Protein AF-W4UXH2-F1 (afdb_monomer)

Structure (mmCIF, N/CA/C/O backbone):
data_AF-W4UXH2-F1
#
_entry.id   AF-W4UXH2-F1
#
loop_
_atom_site.group_PDB
_atom_site.id
_atom_site.type_symbol
_atom_site.label_atom_id
_atom_site.label_alt_id
_atom_site.label_comp_id
_atom_site.label_asym_id
_atom_site.label_entity_id
_atom_site.label_seq_id
_atom_site.pdbx_PDB_ins_code
_atom_site.Cartn_x
_atom_site.Cartn_y
_atom_site.Cartn_z
_atom_site.occupancy
_atom_site.B_iso_or_equiv
_atom_site.auth_seq_id
_atom_site.auth_comp_id
_atom_site.auth_asym_id
_atom_site.auth_atom_id
_atom_site.pdbx_PDB_model_num
ATOM 1 N N . MET A 1 1 ? -18.435 20.801 5.889 1.00 73.31 1 MET A N 1
ATOM 2 C CA . MET A 1 1 ? -17.331 20.050 6.531 1.00 73.31 1 MET A CA 1
ATOM 3 C C . MET A 1 1 ? -16.799 19.018 5.555 1.00 73.31 1 MET A C 1
ATOM 5 O O . MET A 1 1 ? -17.599 18.449 4.818 1.00 73.31 1 MET A O 1
ATOM 9 N N . ALA A 1 2 ? -15.484 18.796 5.537 1.00 80.25 2 ALA A N 1
ATOM 10 C CA . ALA A 1 2 ? -14.874 17.735 4.738 1.00 80.25 2 ALA A CA 1
ATOM 11 C C . ALA A 1 2 ? -15.334 16.350 5.229 1.00 80.25 2 ALA A C 1
ATOM 13 O O . ALA A 1 2 ? -15.543 16.153 6.425 1.00 80.25 2 ALA A O 1
ATOM 14 N N . ARG A 1 3 ? -15.512 15.406 4.300 1.00 86.69 3 ARG A N 1
ATOM 15 C CA . ARG A 1 3 ? -15.897 14.010 4.564 1.00 86.69 3 ARG A CA 1
ATOM 16 C C . ARG A 1 3 ? -14.854 13.091 3.922 1.00 86.69 3 ARG A C 1
ATOM 18 O O . ARG A 1 3 ? -15.099 12.593 2.824 1.00 86.69 3 ARG A O 1
ATOM 25 N N . PR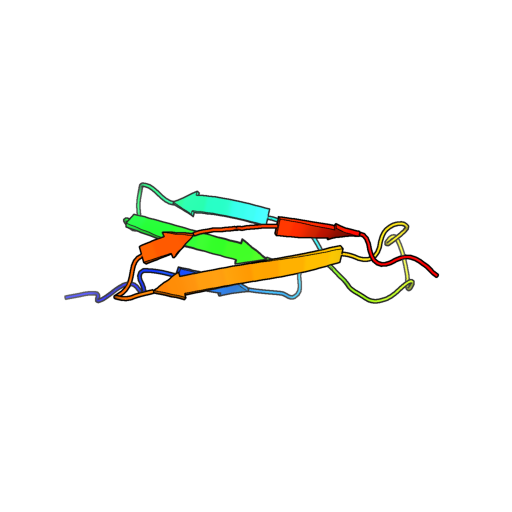O A 1 4 ? -13.659 12.961 4.519 1.00 89.38 4 PRO A N 1
ATOM 26 C CA . PRO A 1 4 ? -12.604 12.149 3.930 1.00 89.38 4 PRO A CA 1
ATOM 27 C C . PRO A 1 4 ? -13.035 10.672 3.870 1.00 89.38 4 PRO A C 1
ATOM 29 O O . PRO A 1 4 ? -13.768 10.209 4.751 1.00 89.38 4 PRO A O 1
ATOM 32 N N . PRO A 1 5 ? -12.617 9.925 2.836 1.00 95.12 5 PRO A N 1
ATOM 33 C CA . PRO A 1 5 ? -12.891 8.498 2.759 1.00 95.12 5 PRO A CA 1
ATOM 34 C C . PRO A 1 5 ? -12.083 7.749 3.824 1.00 95.12 5 PRO A C 1
ATOM 36 O O . PRO A 1 5 ? -10.997 8.176 4.195 1.00 95.12 5 PRO A O 1
ATOM 39 N N . LYS A 1 6 ? -12.569 6.590 4.281 1.00 96.06 6 LYS A N 1
ATOM 40 C CA . LYS A 1 6 ? -11.802 5.712 5.189 1.00 96.06 6 LYS A CA 1
ATOM 41 C C . LYS A 1 6 ? -10.685 4.938 4.477 1.00 96.06 6 LYS A C 1
ATOM 43 O O . LYS A 1 6 ? -9.734 4.502 5.119 1.00 96.06 6 LYS A O 1
ATOM 48 N N . LEU A 1 7 ? -10.809 4.777 3.160 1.00 97.12 7 LEU A N 1
ATOM 49 C CA . LEU A 1 7 ? -9.853 4.117 2.279 1.00 97.12 7 LEU A CA 1
ATOM 50 C C . LEU A 1 7 ? -9.645 4.983 1.040 1.00 97.12 7 LEU A C 1
ATOM 52 O O . LEU A 1 7 ? -10.603 5.330 0.352 1.00 97.12 7 LEU A O 1
ATOM 56 N N . PHE A 1 8 ? -8.393 5.303 0.747 1.00 97.38 8 PHE A N 1
ATOM 57 C CA . PHE A 1 8 ? -7.987 6.022 -0.449 1.00 97.38 8 PHE A CA 1
ATOM 58 C C . PHE A 1 8 ? -7.050 5.140 -1.273 1.00 97.38 8 PHE A C 1
ATOM 60 O O . PHE A 1 8 ? -5.955 4.804 -0.820 1.00 97.38 8 PHE A O 1
ATOM 67 N N . ILE A 1 9 ? -7.480 4.762 -2.478 1.00 97.88 9 ILE A N 1
ATOM 68 C CA . ILE A 1 9 ? -6.674 3.983 -3.424 1.00 97.88 9 ILE A CA 1
ATOM 69 C C . ILE A 1 9 ? -6.185 4.921 -4.527 1.00 97.88 9 ILE A C 1
ATOM 71 O O . ILE A 1 9 ? -6.974 5.634 -5.141 1.00 97.88 9 ILE A O 1
ATOM 75 N N . SER A 1 10 ? -4.879 4.922 -4.773 1.00 97.50 10 SER A N 1
ATOM 76 C CA . SER A 1 10 ? -4.224 5.774 -5.772 1.00 97.50 10 SER A CA 1
ATOM 77 C C . SER A 1 10 ? -3.297 4.971 -6.681 1.00 97.50 10 SER A C 1
ATOM 79 O O . SER A 1 10 ? -2.892 3.871 -6.320 1.00 97.50 10 SER A O 1
ATOM 81 N N . GLY A 1 11 ? -2.916 5.549 -7.821 1.00 95.38 11 GLY A N 1
ATOM 82 C CA . GLY A 1 11 ? -1.931 4.979 -8.745 1.00 95.38 11 GLY A CA 1
ATOM 83 C C . GLY A 1 11 ? -0.936 6.030 -9.242 1.00 95.38 11 GLY A C 1
ATOM 84 O O . GLY A 1 11 ? -0.517 6.899 -8.479 1.00 95.38 11 GLY A O 1
ATOM 85 N N . HIS A 1 12 ? -0.579 5.960 -10.527 1.00 94.62 12 HIS A N 1
ATOM 86 C CA . HIS A 1 12 ? 0.301 6.888 -11.259 1.00 94.62 12 HI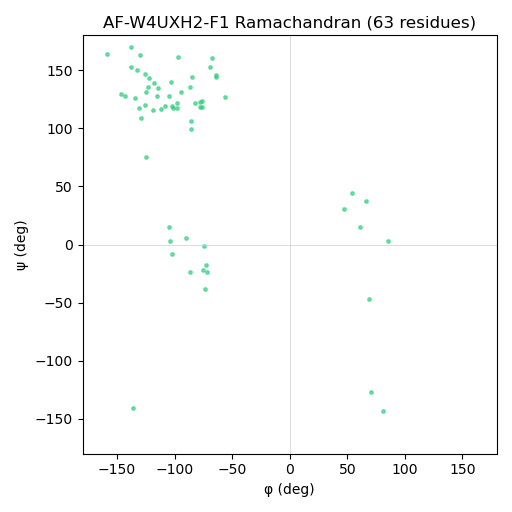S A CA 1
ATOM 87 C C . HIS A 1 12 ? 1.789 6.876 -10.871 1.00 94.62 12 HIS A C 1
ATOM 89 O O . HIS A 1 12 ? 2.631 6.799 -11.755 1.00 94.62 12 HIS A O 1
ATOM 95 N N . SER A 1 13 ? 2.145 6.899 -9.584 1.00 94.06 13 SER A N 1
ATOM 96 C CA . SER A 1 13 ? 3.562 6.931 -9.171 1.00 94.06 13 SER A CA 1
ATOM 97 C C . SER A 1 13 ? 4.306 5.610 -9.370 1.00 94.06 13 SER A C 1
ATOM 99 O O . SER A 1 13 ? 5.530 5.594 -9.308 1.00 94.06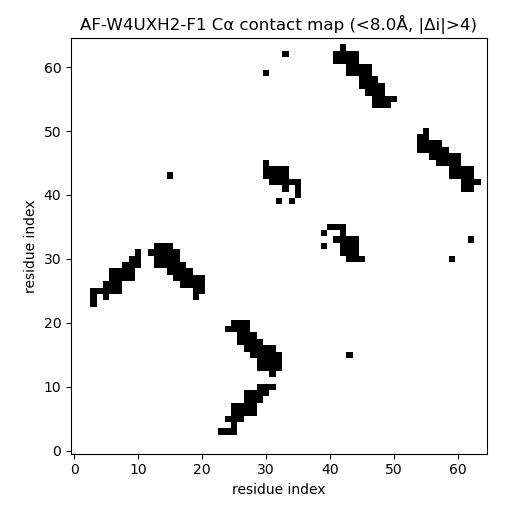 13 SER A O 1
ATOM 101 N N . HIS A 1 14 ? 3.568 4.507 -9.541 1.00 93.75 14 HIS A N 1
ATOM 102 C CA . HIS A 1 14 ? 4.093 3.141 -9.634 1.00 93.75 14 HIS A CA 1
ATOM 103 C C . HIS A 1 14 ? 4.855 2.662 -8.379 1.00 93.75 14 HIS A C 1
ATOM 105 O O . HIS A 1 14 ? 5.553 1.652 -8.420 1.00 93.75 14 HIS A O 1
ATOM 111 N N . ILE A 1 15 ? 4.708 3.361 -7.248 1.00 93.94 15 ILE A N 1
ATOM 112 C CA . ILE A 1 15 ? 5.347 3.017 -5.972 1.00 93.94 15 ILE A CA 1
ATOM 113 C C . ILE A 1 15 ? 4.315 2.338 -5.074 1.00 93.94 15 ILE A C 1
ATOM 115 O O . ILE A 1 15 ? 3.330 2.970 -4.683 1.00 93.94 15 ILE A O 1
ATOM 119 N N . LEU A 1 16 ? 4.566 1.074 -4.718 1.00 96.12 16 LEU A N 1
ATOM 120 C CA . LEU A 1 16 ? 3.774 0.355 -3.723 1.00 96.12 16 LEU A CA 1
ATOM 121 C C . LEU A 1 16 ? 3.772 1.137 -2.401 1.00 96.12 16 LEU A C 1
ATOM 123 O O . LEU A 1 16 ? 4.821 1.477 -1.852 1.00 96.12 16 LEU A O 1
ATOM 127 N N . LYS A 1 17 ? 2.579 1.409 -1.877 1.00 97.50 17 LYS A N 1
ATOM 128 C CA . LYS A 1 17 ? 2.379 2.093 -0.600 1.00 97.50 17 LYS A CA 1
ATOM 129 C C . LYS A 1 17 ? 1.181 1.493 0.113 1.00 97.50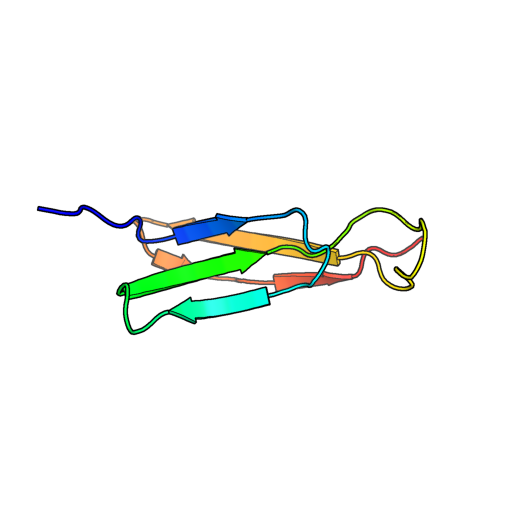 17 LYS A C 1
ATOM 131 O O . LYS A 1 17 ? 0.087 1.481 -0.434 1.00 97.50 17 LYS A O 1
ATOM 136 N N . VAL A 1 18 ? 1.366 1.093 1.364 1.00 97.56 18 VAL A N 1
ATOM 137 C CA . VAL A 1 18 ? 0.276 0.782 2.293 1.00 97.56 18 VAL A CA 1
ATOM 138 C C . VAL A 1 18 ? 0.567 1.555 3.569 1.00 97.56 18 VAL A C 1
ATOM 140 O O . VAL A 1 18 ? 1.545 1.281 4.261 1.00 97.56 18 VAL A O 1
ATOM 143 N N . LYS A 1 19 ? -0.215 2.601 3.841 1.00 97.38 19 LYS A N 1
ATOM 144 C CA . LYS A 1 19 ? 0.030 3.488 4.982 1.00 97.38 19 LYS A CA 1
ATOM 145 C C . LYS A 1 19 ? -1.275 4.014 5.552 1.00 97.38 19 LYS A C 1
ATOM 147 O O . LYS A 1 19 ? -2.069 4.600 4.827 1.00 97.38 19 LYS A O 1
ATOM 152 N N . PHE A 1 20 ? -1.447 3.900 6.865 1.00 96.69 20 PHE A N 1
ATOM 153 C CA . PHE A 1 20 ? -2.496 4.631 7.565 1.00 96.69 20 PHE A CA 1
ATOM 154 C C . PHE A 1 20 ? -2.090 6.102 7.740 1.00 96.69 20 PHE A C 1
ATOM 156 O O . PHE A 1 20 ? -1.069 6.415 8.362 1.00 96.69 20 PHE A O 1
ATOM 163 N N . ASP A 1 21 ? -2.869 7.008 7.162 1.00 96.25 21 ASP A N 1
ATOM 164 C CA . ASP A 1 21 ? -2.719 8.449 7.307 1.00 96.25 21 ASP A CA 1
ATOM 165 C C . ASP A 1 21 ? -3.455 8.910 8.570 1.00 96.25 21 ASP A C 1
ATO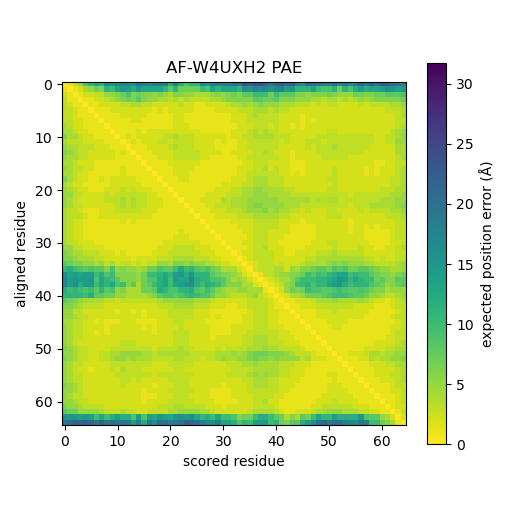M 167 O O . ASP A 1 21 ? -4.683 8.959 8.614 1.00 96.25 21 ASP A O 1
ATOM 171 N N . LYS A 1 22 ? -2.693 9.249 9.615 1.00 95.00 22 LYS A N 1
ATOM 172 C CA . LYS A 1 22 ? -3.244 9.710 10.898 1.00 95.00 22 LYS A CA 1
ATOM 173 C C . LYS A 1 22 ? -3.833 11.120 10.829 1.00 95.00 22 LYS A C 1
ATOM 175 O O . LYS A 1 22 ? -4.675 11.447 11.656 1.00 95.00 22 LYS A O 1
ATOM 180 N N . THR A 1 23 ? -3.394 11.947 9.882 1.00 94.19 23 THR A N 1
ATOM 181 C CA . THR A 1 23 ? -3.874 13.326 9.729 1.00 94.19 23 THR A CA 1
ATOM 182 C C . THR A 1 23 ? -5.283 13.338 9.149 1.00 94.19 23 THR A C 1
ATOM 184 O O . THR A 1 23 ? -6.112 14.141 9.569 1.00 94.19 23 THR A O 1
ATOM 187 N N . LEU A 1 24 ? -5.562 12.428 8.213 1.00 93.81 24 LEU A N 1
ATOM 188 C CA . LEU A 1 24 ? -6.870 12.296 7.563 1.00 93.81 24 LEU A CA 1
ATOM 189 C C . LEU A 1 24 ? -7.718 11.134 8.104 1.00 93.81 24 LEU A C 1
ATOM 191 O O . LEU A 1 24 ? -8.892 11.032 7.758 1.00 93.81 24 LEU A O 1
ATOM 195 N N . GLY A 1 25 ? -7.149 10.282 8.961 1.00 94.44 25 GLY A N 1
ATOM 196 C CA . GLY A 1 25 ? -7.844 9.148 9.574 1.00 94.44 25 GLY A CA 1
ATOM 197 C C . GLY A 1 25 ? -8.241 8.067 8.568 1.00 94.44 25 GLY A C 1
ATOM 198 O O . GLY A 1 25 ? -9.329 7.504 8.678 1.00 94.44 25 GLY A O 1
ATOM 199 N N . MET A 1 26 ? -7.392 7.798 7.572 1.00 95.75 26 MET A N 1
ATOM 200 C CA . MET A 1 26 ? -7.715 6.907 6.452 1.00 95.75 26 MET A CA 1
ATOM 201 C C . MET A 1 26 ? -6.565 5.975 6.075 1.00 95.75 26 MET A C 1
ATOM 203 O O . MET A 1 26 ? -5.393 6.313 6.234 1.00 95.75 26 MET A O 1
ATOM 207 N N . LEU A 1 27 ? -6.884 4.813 5.510 1.00 97.56 27 LEU A N 1
ATOM 208 C CA . LEU A 1 27 ? -5.896 3.924 4.906 1.00 97.56 27 LEU A CA 1
ATOM 209 C C . LEU A 1 27 ? -5.587 4.387 3.474 1.00 97.56 27 LEU A C 1
ATOM 211 O O . LEU A 1 27 ? -6.485 4.461 2.641 1.00 97.56 27 LEU A O 1
ATOM 215 N N . HIS A 1 28 ? -4.325 4.691 3.170 1.00 97.75 28 HIS A N 1
ATOM 216 C CA . HIS A 1 28 ? -3.857 5.014 1.821 1.00 97.75 28 HIS A CA 1
ATOM 217 C C . HIS A 1 28 ? -3.142 3.808 1.214 1.00 97.75 28 HIS A C 1
ATOM 219 O O . HIS A 1 28 ? -2.105 3.374 1.726 1.00 97.75 28 HIS A O 1
ATOM 225 N N . ILE A 1 29 ? -3.679 3.308 0.101 1.00 98.56 29 ILE A N 1
ATOM 226 C CA . ILE A 1 29 ? -3.084 2.240 -0.698 1.00 98.56 29 ILE A CA 1
ATOM 227 C C . ILE A 1 29 ? -2.689 2.767 -2.083 1.00 98.56 29 ILE A C 1
ATOM 229 O O . ILE A 1 29 ? -3.452 3.452 -2.763 1.00 98.56 29 ILE A O 1
A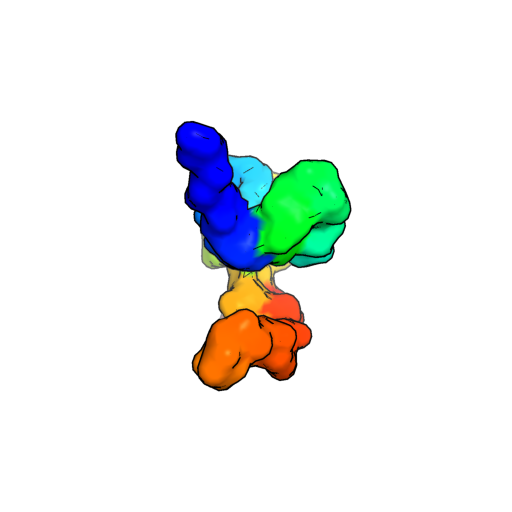TOM 233 N N . ASN A 1 30 ? -1.487 2.422 -2.521 1.00 98.38 30 ASN A N 1
ATOM 234 C CA . ASN A 1 30 ? -1.080 2.422 -3.918 1.00 98.38 30 ASN A CA 1
ATOM 235 C C . ASN A 1 30 ? -0.540 1.021 -4.224 1.00 98.38 30 ASN A C 1
ATOM 237 O O . ASN A 1 30 ? 0.406 0.613 -3.551 1.00 98.38 30 ASN A O 1
ATOM 241 N N . PRO A 1 31 ? -1.120 0.268 -5.174 1.00 97.69 31 PRO A N 1
ATOM 242 C CA . PRO A 1 31 ? -0.720 -1.113 -5.427 1.00 97.69 31 PRO A CA 1
ATOM 243 C C . PRO A 1 31 ? 0.624 -1.239 -6.159 1.00 97.69 31 PRO A C 1
ATOM 245 O O . PRO A 1 31 ? 1.069 -2.356 -6.396 1.00 97.69 31 PRO A O 1
ATOM 248 N N . GLY A 1 32 ? 1.280 -0.127 -6.510 1.00 95.56 32 GLY A N 1
ATOM 249 C CA . GLY A 1 32 ? 2.492 -0.126 -7.322 1.00 95.56 32 GLY A CA 1
ATOM 250 C C . GLY A 1 32 ? 2.169 -0.263 -8.809 1.00 95.56 32 GLY A C 1
ATOM 251 O O . GLY A 1 32 ? 1.187 0.307 -9.288 1.00 95.56 32 GLY A O 1
ATOM 252 N N . ALA A 1 33 ? 3.009 -0.982 -9.551 1.00 95.00 33 ALA A N 1
ATOM 253 C CA . ALA A 1 33 ? 2.819 -1.230 -10.977 1.00 95.00 33 ALA A CA 1
ATOM 254 C C . ALA A 1 33 ? 2.755 -2.728 -11.277 1.00 95.00 33 ALA A C 1
ATOM 256 O O . ALA A 1 33 ? 3.501 -3.516 -10.707 1.00 95.00 33 ALA A O 1
ATOM 257 N N . ALA A 1 34 ? 1.898 -3.097 -12.230 1.00 94.12 34 ALA A N 1
ATOM 258 C CA . ALA A 1 34 ? 1.790 -4.457 -12.759 1.00 94.12 34 ALA A CA 1
ATOM 259 C C . ALA A 1 34 ? 2.438 -4.614 -14.152 1.00 94.12 34 ALA A C 1
ATOM 261 O O . ALA A 1 34 ? 2.361 -5.681 -14.753 1.00 94.12 34 ALA A O 1
ATOM 262 N N . GLY A 1 35 ? 3.058 -3.556 -14.687 1.00 89.00 35 GLY A N 1
ATOM 263 C CA . GLY A 1 35 ? 3.818 -3.593 -15.942 1.00 89.00 35 GLY A CA 1
ATOM 264 C C . GLY A 1 35 ? 5.322 -3.770 -15.708 1.00 89.00 35 GLY A C 1
ATOM 265 O O . GLY A 1 35 ? 5.812 -3.486 -14.619 1.00 89.00 35 GLY A O 1
ATOM 266 N N . MET A 1 36 ? 6.056 -4.188 -16.745 1.00 83.62 36 MET A N 1
ATOM 267 C CA . MET A 1 36 ? 7.523 -4.380 -16.720 1.00 83.62 36 MET A CA 1
ATOM 268 C C . MET A 1 36 ? 8.298 -3.268 -17.452 1.00 83.62 36 MET A C 1
ATOM 270 O O . MET A 1 36 ? 9.462 -3.428 -17.807 1.00 83.62 36 MET A O 1
ATOM 274 N N . SER A 1 37 ? 7.648 -2.139 -17.735 1.00 80.25 37 SER A N 1
ATOM 275 C CA . SER A 1 37 ? 8.247 -1.047 -18.510 1.00 80.25 37 SER A CA 1
ATOM 276 C C . SER A 1 37 ? 9.080 -0.113 -17.630 1.00 80.25 37 SER A C 1
ATOM 278 O O . SER A 1 37 ? 8.694 0.204 -16.509 1.00 80.25 37 SER A O 1
ATOM 280 N N . GLY A 1 38 ? 10.191 0.412 -18.147 1.00 80.81 38 GLY A N 1
ATOM 281 C CA . GLY A 1 38 ? 11.014 1.384 -17.420 1.00 80.81 38 GLY A CA 1
ATOM 282 C C . GLY A 1 38 ? 11.759 0.763 -16.233 1.00 80.81 38 GLY A C 1
ATOM 283 O O . GLY A 1 38 ? 12.488 -0.208 -16.398 1.00 80.81 38 GLY A O 1
ATOM 284 N N . PHE A 1 39 ? 11.613 1.337 -15.035 1.00 78.69 39 PHE A N 1
ATOM 285 C CA . PHE A 1 39 ? 12.381 0.944 -13.840 1.00 78.69 39 PHE A CA 1
ATOM 286 C C . PHE A 1 39 ? 11.713 -0.157 -12.990 1.00 78.69 39 PHE A C 1
ATOM 288 O O . PHE A 1 39 ? 12.201 -0.482 -11.906 1.00 78.69 39 PHE A O 1
ATOM 295 N N . HIS A 1 40 ? 10.596 -0.730 -13.446 1.00 83.06 40 HIS A N 1
ATOM 296 C CA . HIS A 1 40 ? 9.817 -1.705 -12.678 1.00 83.06 40 HIS A CA 1
ATOM 297 C C . HIS A 1 40 ? 10.362 -3.123 -12.869 1.00 83.06 40 HIS A C 1
ATOM 299 O O . HIS A 1 40 ? 10.084 -3.777 -13.868 1.00 83.06 40 HIS A O 1
ATOM 305 N N . LYS A 1 41 ? 11.150 -3.588 -11.892 1.00 83.56 41 LYS A N 1
ATOM 306 C CA . LYS A 1 41 ? 11.696 -4.958 -11.853 1.00 83.56 41 LYS A CA 1
ATOM 307 C C . LYS A 1 41 ? 10.757 -5.977 -11.206 1.00 83.56 41 LYS A C 1
ATOM 309 O O . LYS A 1 41 ? 10.887 -7.163 -11.466 1.00 83.56 41 LYS A O 1
ATOM 314 N N . VAL A 1 42 ? 9.848 -5.508 -10.352 1.00 90.06 42 VAL A N 1
ATOM 315 C CA . VAL A 1 42 ? 8.879 -6.331 -9.622 1.00 90.06 42 VAL A CA 1
ATOM 316 C C . VAL A 1 42 ? 7.494 -5.785 -9.924 1.00 90.06 42 VAL A C 1
ATOM 318 O O . VAL A 1 42 ? 7.273 -4.573 -9.840 1.00 90.06 42 VAL A O 1
ATOM 321 N N . ARG A 1 43 ? 6.578 -6.678 -10.292 1.00 93.50 43 ARG A N 1
ATOM 322 C CA . ARG A 1 43 ? 5.169 -6.360 -10.507 1.00 93.50 43 ARG A CA 1
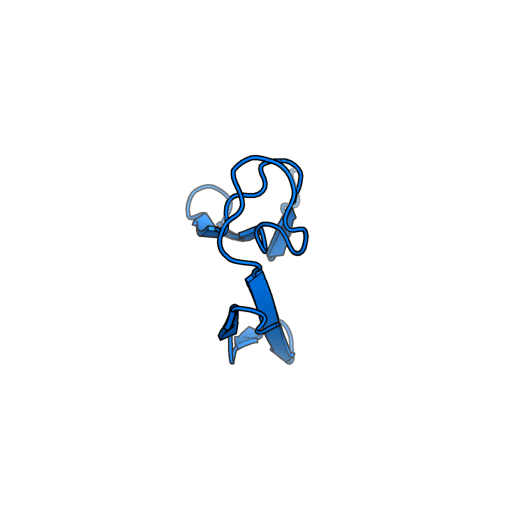ATOM 323 C C . ARG A 1 43 ? 4.402 -6.649 -9.227 1.00 93.50 43 ARG A C 1
ATOM 325 O O . ARG A 1 43 ? 4.558 -7.727 -8.663 1.00 93.50 43 ARG A O 1
ATOM 332 N N . THR A 1 44 ? 3.577 -5.715 -8.773 1.00 95.88 44 THR A N 1
ATOM 333 C CA . THR A 1 44 ? 2.875 -5.838 -7.489 1.00 95.88 44 THR A CA 1
ATOM 334 C C . THR A 1 44 ? 1.367 -5.679 -7.632 1.00 95.88 44 THR A C 1
ATOM 336 O O . THR A 1 44 ? 0.872 -4.903 -8.450 1.00 95.88 44 THR A O 1
ATOM 339 N N . LEU A 1 45 ? 0.633 -6.406 -6.794 1.00 95.88 45 LEU A N 1
ATOM 340 C CA . LEU A 1 45 ? -0.807 -6.302 -6.587 1.00 95.88 45 LEU A CA 1
ATOM 341 C C . LEU A 1 45 ? -1.089 -6.258 -5.079 1.00 95.88 45 LEU A C 1
ATOM 343 O O . LEU A 1 45 ? -0.345 -6.824 -4.286 1.00 95.88 45 LEU A O 1
ATOM 347 N N . VAL A 1 46 ? -2.166 -5.587 -4.673 1.00 98.12 46 VAL A N 1
ATOM 348 C CA . VAL A 1 46 ? -2.647 -5.602 -3.285 1.00 98.12 46 VAL A CA 1
ATOM 349 C C . VAL A 1 46 ? -4.018 -6.263 -3.252 1.00 98.12 46 VAL A C 1
ATOM 351 O O . VAL A 1 46 ? -4.914 -5.858 -3.993 1.00 98.12 46 VAL A O 1
ATOM 354 N N . ARG A 1 47 ? -4.180 -7.264 -2.386 1.00 98.12 47 ARG A N 1
ATOM 355 C CA . ARG A 1 47 ? -5.449 -7.943 -2.102 1.00 98.12 47 ARG A CA 1
ATOM 356 C C . ARG A 1 47 ? -5.799 -7.726 -0.635 1.00 98.12 47 ARG A C 1
ATOM 358 O O . ARG A 1 47 ? -4.915 -7.740 0.205 1.00 98.12 47 ARG A O 1
ATOM 365 N N . PHE A 1 48 ? -7.064 -7.473 -0.331 1.00 98.25 48 PHE A N 1
ATOM 366 C CA . PHE A 1 48 ? -7.554 -7.336 1.040 1.00 98.25 48 PHE A CA 1
ATOM 367 C C . PHE A 1 48 ? -9.063 -7.580 1.073 1.00 98.25 48 PHE A C 1
ATOM 369 O O . PHE A 1 48 ? -9.732 -7.532 0.037 1.00 98.25 48 PHE A O 1
ATOM 376 N N . VAL A 1 49 ? -9.594 -7.819 2.265 1.00 98.50 49 VAL A N 1
ATOM 377 C CA . VAL A 1 49 ? -11.019 -8.021 2.523 1.00 98.50 49 VAL A CA 1
ATOM 378 C C . VAL A 1 49 ? -11.608 -6.759 3.146 1.00 98.50 49 VAL A C 1
ATOM 380 O O . VAL A 1 49 ? -10.994 -6.124 4.007 1.00 98.50 49 VAL A O 1
ATOM 383 N N . ILE A 1 50 ? -12.819 -6.409 2.713 1.00 97.06 50 ILE A N 1
ATOM 384 C CA . ILE A 1 50 ? -13.666 -5.422 3.383 1.00 97.06 50 ILE A CA 1
ATOM 385 C C . ILE A 1 50 ? -14.857 -6.169 3.970 1.00 97.06 50 ILE A C 1
ATOM 387 O O . ILE A 1 50 ? -15.665 -6.713 3.222 1.00 97.06 50 ILE A O 1
ATOM 391 N N . ASP A 1 51 ? -14.978 -6.164 5.292 1.00 97.69 51 ASP A N 1
ATOM 392 C CA . ASP A 1 51 ? -16.086 -6.795 6.006 1.00 97.69 51 ASP A CA 1
ATOM 393 C C . ASP A 1 51 ? -16.659 -5.808 7.021 1.00 97.69 51 ASP A C 1
ATOM 395 O O . ASP A 1 51 ? -15.943 -5.316 7.885 1.00 97.69 51 ASP A O 1
ATOM 399 N N . GLN A 1 52 ? -17.927 -5.428 6.855 1.00 95.75 52 GLN A N 1
ATOM 400 C CA . GLN A 1 52 ? -18.615 -4.437 7.700 1.00 95.75 52 GLN A CA 1
ATOM 401 C C . GLN A 1 52 ? -17.828 -3.128 7.963 1.00 95.75 52 GLN A C 1
ATOM 403 O O . GLN A 1 52 ? -17.997 -2.466 8.985 1.00 95.75 52 GLN A O 1
ATOM 408 N N . GLY A 1 53 ? -16.991 -2.708 7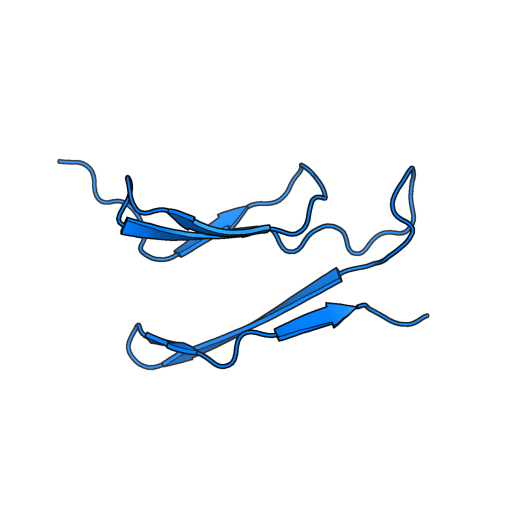.008 1.00 91.56 53 GLY A N 1
ATOM 409 C CA . GLY A 1 53 ? -16.176 -1.492 7.111 1.00 91.56 53 GLY A CA 1
ATOM 410 C C . GLY A 1 53 ? -14.833 -1.671 7.826 1.00 91.56 53 GLY A C 1
ATOM 411 O O . GLY A 1 53 ? -14.104 -0.688 7.969 1.00 91.56 53 GLY A O 1
ATOM 412 N N . GLU A 1 54 ? -14.494 -2.892 8.232 1.00 95.56 54 GLU A N 1
ATOM 413 C CA . GLU A 1 54 ? -13.155 -3.300 8.642 1.00 95.56 54 GLU A CA 1
ATOM 414 C C . GLU A 1 54 ? -12.340 -3.728 7.413 1.00 95.56 54 GLU A C 1
ATOM 416 O O . GLU A 1 54 ? -12.835 -4.440 6.536 1.00 95.56 54 GLU A O 1
ATOM 421 N N . PHE A 1 55 ? -11.085 -3.279 7.346 1.00 96.44 55 PHE A N 1
ATOM 422 C CA . PHE A 1 55 ? -10.115 -3.723 6.346 1.00 96.44 55 PHE A CA 1
ATOM 423 C C . PHE A 1 55 ? -9.237 -4.799 6.979 1.00 96.44 55 PHE A C 1
ATOM 425 O O . PHE A 1 55 ? -8.526 -4.508 7.940 1.00 96.44 55 PHE A O 1
ATOM 432 N N . LYS A 1 56 ? -9.270 -6.020 6.446 1.00 97.00 56 LYS A N 1
ATOM 433 C CA . LYS A 1 56 ? -8.516 -7.160 6.987 1.00 97.00 56 LYS A CA 1
ATOM 434 C C . LYS A 1 56 ? -7.878 -7.997 5.886 1.00 97.00 56 LYS A C 1
ATOM 436 O O . LYS A 1 56 ? -8.136 -7.771 4.705 1.00 97.00 56 LYS A O 1
ATOM 441 N N . ASP A 1 57 ? -7.008 -8.917 6.294 1.00 97.44 57 ASP A N 1
ATOM 442 C CA . ASP A 1 57 ? -6.344 -9.881 5.410 1.00 97.44 57 ASP A CA 1
ATOM 443 C C . ASP A 1 57 ? -5.618 -9.209 4.229 1.00 97.44 57 ASP A C 1
ATOM 445 O O . ASP A 1 57 ? -5.750 -9.616 3.076 1.00 97.44 57 ASP A O 1
ATOM 449 N N . LEU A 1 58 ? -4.894 -8.114 4.512 1.00 97.69 58 LEU A N 1
ATOM 450 C CA . LEU A 1 58 ? -4.153 -7.371 3.494 1.00 97.69 58 LEU A CA 1
ATOM 451 C C . LEU A 1 58 ? -2.874 -8.111 3.110 1.00 97.69 58 LEU A C 1
ATOM 453 O O . LEU A 1 58 ? -1.986 -8.329 3.932 1.00 97.69 58 LEU A O 1
ATOM 457 N N . GLU A 1 59 ? -2.755 -8.395 1.823 1.00 98.19 59 GLU A N 1
ATOM 458 C CA . GLU A 1 59 ? -1.623 -9.053 1.200 1.00 98.19 59 GLU A CA 1
ATOM 459 C C . GLU A 1 59 ? -1.053 -8.164 0.096 1.00 98.19 59 GLU A C 1
ATOM 461 O O . GLU A 1 59 ? -1.780 -7.612 -0.738 1.00 98.19 59 GLU A O 1
ATOM 466 N N . VAL A 1 60 ? 0.273 -8.065 0.070 1.00 97.12 60 VAL A N 1
ATOM 467 C CA . VAL A 1 60 ? 1.016 -7.581 -1.092 1.00 97.12 60 VAL A CA 1
ATOM 468 C C . VAL A 1 60 ? 1.495 -8.809 -1.846 1.00 97.12 60 VAL A C 1
ATOM 470 O O . VAL A 1 60 ? 2.202 -9.646 -1.292 1.00 97.12 60 VAL A O 1
ATOM 473 N N . ILE A 1 61 ? 1.097 -8.909 -3.104 1.00 96.94 61 ILE A N 1
ATOM 474 C CA . ILE A 1 61 ? 1.417 -10.027 -3.978 1.00 96.94 61 ILE A CA 1
ATOM 475 C C . ILE A 1 61 ? 2.421 -9.527 -5.008 1.00 96.94 61 ILE A C 1
ATOM 477 O O . ILE A 1 61 ? 2.119 -8.618 -5.783 1.00 96.94 61 ILE A O 1
ATOM 481 N N . GLU A 1 62 ? 3.605 -10.130 -5.023 1.00 95.44 62 GLU A N 1
ATOM 482 C CA . GLU A 1 62 ? 4.510 -10.027 -6.163 1.00 95.44 62 GLU A CA 1
ATOM 483 C C . GLU A 1 62 ? 4.003 -10.969 -7.257 1.00 95.44 62 GLU A C 1
ATOM 485 O O . GLU A 1 62 ? 3.789 -12.160 -7.027 1.00 95.44 62 GLU A O 1
ATOM 490 N N . LEU A 1 63 ? 3.738 -10.421 -8.439 1.00 92.38 63 LEU A N 1
ATOM 491 C CA . LEU A 1 63 ? 3.293 -11.205 -9.581 1.00 92.38 63 LEU A CA 1
ATOM 492 C C . LEU A 1 63 ? 4.510 -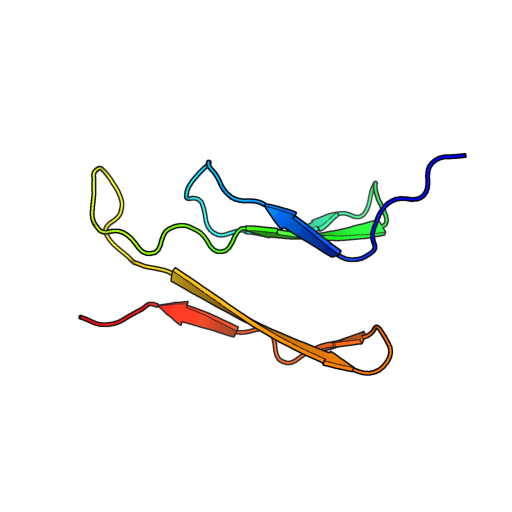11.911 -10.180 1.00 92.38 63 LEU A C 1
ATOM 494 O O . LEU A 1 63 ? 5.446 -11.251 -10.636 1.00 92.38 63 LEU A O 1
ATOM 498 N N . ALA A 1 64 ? 4.473 -13.241 -10.172 1.00 81.94 64 ALA A N 1
ATOM 499 C CA . ALA A 1 64 ? 5.422 -14.065 -10.906 1.00 81.94 64 ALA A CA 1
ATOM 500 C C . ALA A 1 64 ? 5.229 -13.904 -12.425 1.00 81.94 64 ALA A C 1
ATOM 502 O O . ALA A 1 64 ? 4.179 -13.443 -12.895 1.00 81.94 64 ALA A O 1
ATOM 503 N N . ASP A 1 65 ? 6.260 -14.276 -13.177 1.00 66.12 65 ASP A N 1
ATOM 504 C CA . ASP A 1 65 ? 6.185 -14.440 -14.630 1.00 66.12 65 ASP A CA 1
ATOM 505 C C . ASP A 1 65 ? 5.427 -15.717 -15.015 1.00 66.12 65 ASP A C 1
ATOM 507 O O . ASP A 1 65 ? 5.618 -16.755 -14.337 1.00 66.12 65 ASP A O 1
#

Secondary structure (DSSP, 8-state):
-----SEEE--SS--EEEEEETTTTEEEEEE-----STT--SEEEEEEEEETTEEEEEEEEEEP-

Solvent-accessible surface area (backbone atoms only — not comparable to full-atom values): 4108 Å² total; per-residue (Å²): 132,90,80,74,58,64,64,45,80,50,70,93,77,50,54,68,39,82,45,76,40,78,91,69,63,20,41,39,38,20,45,29,31,75,56,73,66,87,89,37,88,66,24,35,42,66,49,64,45,78,55,101,85,44,81,42,79,75,41,81,42,73,60,79,135

Foldseek 3Di:
DDDDDQEAEDEDVLDFDWDQDPVRNHTYGYQGAQDPPDPDPWGWGWDWDQDPNDTGDIDIDTDDD

Nearest PDB structures (foldseek):
  5xcj-assembly1_A  TM=5.260E-01  e=3.007E-03  Entamoeba histolytica
  6xs5-assembly1_A  TM=5.167E-01  e=1.043E-02  Homo sapiens
  6s85-assembly1_A  TM=6.410E-01  e=2.758E-01  Escherichia coli

pLDDT: mean 93.13, std 6.72, range [66.12, 98.56]

Mean predicted aligned error: 3.58 Å

Organism: NCBI:txid1445607

InterPro domains:
  IPR029052 Metallo-dependent phosphatase-like [SSF56300] (4-63)

Radius of gyration: 13.5 Å; Cα contacts (8 Å, |Δi|>4): 114; chains: 1; bounding box: 31×34×29 Å

Sequence (65 aa):
MARPPKLFISGHSHILKVKFDKTLGMLHINPGAAGMSGFHKVRTLVRFVIDQGEFKDLEVIELAD